Protein AF-X1DP41-F1 (afdb_monomer_lite)

Radius of gyration: 19.97 Å; chains: 1; bounding box: 52×20×53 Å

Organism: NCBI:txid412755

Structure (mmCIF, N/CA/C/O backbone):
data_AF-X1DP41-F1
#
_entry.id   AF-X1DP41-F1
#
loop_
_atom_site.group_PDB
_atom_site.id
_atom_site.type_symbol
_atom_site.label_atom_id
_atom_site.label_alt_id
_atom_site.label_comp_id
_atom_site.label_asym_id
_atom_site.label_entity_id
_atom_site.label_seq_id
_atom_site.pdbx_PDB_ins_code
_atom_site.Cartn_x
_atom_site.Cartn_y
_atom_site.Cartn_z
_atom_site.occupancy
_atom_site.B_iso_or_equiv
_atom_site.auth_seq_id
_atom_site.auth_comp_id
_atom_site.auth_asym_id
_atom_site.auth_atom_id
_atom_site.pdbx_PDB_model_num
ATOM 1 N N . MET A 1 1 ? 7.400 -3.450 -10.589 1.00 65.31 1 MET A N 1
ATOM 2 C CA . MET A 1 1 ? 6.796 -2.540 -11.590 1.00 65.31 1 MET A CA 1
ATOM 3 C C . MET A 1 1 ? 7.800 -2.062 -12.625 1.00 65.31 1 MET A C 1
ATOM 5 O O . MET A 1 1 ? 7.619 -2.464 -13.765 1.00 65.31 1 MET A O 1
ATOM 9 N N . PRO A 1 2 ? 8.865 -1.306 -12.284 1.00 64.81 2 PRO A N 1
ATOM 10 C CA . PRO A 1 2 ? 9.771 -0.753 -13.300 1.00 64.81 2 PRO A CA 1
ATOM 11 C C . PRO A 1 2 ? 10.455 -1.839 -14.146 1.00 64.81 2 PRO A C 1
ATOM 13 O O . PRO A 1 2 ? 10.472 -1.740 -15.364 1.00 64.81 2 PRO A O 1
ATOM 16 N N . PHE A 1 3 ? 10.883 -2.946 -13.528 1.00 65.62 3 PHE A N 1
ATOM 17 C CA . PHE A 1 3 ? 11.441 -4.100 -14.248 1.00 65.62 3 PHE A CA 1
ATOM 18 C C . PHE A 1 3 ? 10.434 -4.801 -15.184 1.00 65.62 3 PHE A C 1
ATOM 20 O O . PHE A 1 3 ? 10.796 -5.286 -16.247 1.00 65.62 3 PHE A O 1
ATOM 27 N N . GLY A 1 4 ? 9.147 -4.817 -14.822 1.00 63.81 4 GLY A N 1
ATOM 28 C CA . GLY A 1 4 ? 8.094 -5.370 -15.679 1.00 63.81 4 GLY A CA 1
ATOM 29 C C . GLY A 1 4 ? 7.785 -4.473 -16.881 1.00 63.81 4 GLY A C 1
ATOM 30 O O . GLY A 1 4 ? 7.563 -4.982 -17.973 1.00 63.81 4 GLY A O 1
ATOM 31 N N . GLY A 1 5 ? 7.812 -3.146 -16.698 1.00 60.59 5 GLY A N 1
ATOM 32 C CA . GLY A 1 5 ? 7.705 -2.179 -17.798 1.00 60.59 5 GLY A CA 1
ATOM 33 C C . GLY A 1 5 ? 8.905 -2.243 -18.747 1.00 60.59 5 GLY A C 1
ATOM 34 O O . GLY A 1 5 ? 8.736 -2.193 -19.959 1.00 60.59 5 GLY A O 1
ATOM 35 N N . PHE A 1 6 ? 10.100 -2.463 -18.197 1.00 64.69 6 PHE A N 1
ATOM 36 C CA . PHE A 1 6 ? 11.321 -2.705 -18.962 1.00 64.69 6 PHE A CA 1
ATOM 37 C C . PHE A 1 6 ? 11.231 -3.966 -19.840 1.00 64.69 6 PHE A C 1
ATOM 39 O O . PHE A 1 6 ? 11.488 -3.911 -21.039 1.00 64.69 6 PHE A O 1
ATOM 46 N N . LEU A 1 7 ? 10.781 -5.092 -19.276 1.00 63.69 7 LEU A N 1
ATOM 47 C CA . LEU A 1 7 ? 10.550 -6.326 -20.040 1.00 63.69 7 LEU A CA 1
ATOM 48 C C . LEU A 1 7 ? 9.458 -6.171 -21.110 1.00 63.69 7 LEU A C 1
ATOM 50 O O . LEU A 1 7 ? 9.515 -6.837 -22.144 1.00 63.69 7 LEU A O 1
ATOM 54 N N . ALA A 1 8 ? 8.481 -5.290 -20.874 1.00 66.38 8 ALA A N 1
ATOM 55 C CA . ALA A 1 8 ? 7.465 -4.965 -21.865 1.00 66.38 8 ALA A CA 1
ATOM 56 C C . ALA A 1 8 ? 8.022 -4.142 -23.038 1.00 66.38 8 ALA A C 1
ATOM 58 O O . ALA A 1 8 ? 7.647 -4.392 -24.180 1.00 66.38 8 ALA A O 1
ATOM 59 N N . ALA A 1 9 ? 8.966 -3.230 -22.788 1.00 60.09 9 ALA A N 1
ATOM 60 C CA . ALA A 1 9 ? 9.654 -2.483 -23.847 1.00 60.09 9 ALA A CA 1
ATOM 61 C C . ALA A 1 9 ? 10.529 -3.359 -24.751 1.00 60.09 9 ALA A C 1
ATOM 63 O O . ALA A 1 9 ? 10.651 -3.083 -25.938 1.00 60.09 9 ALA A O 1
ATOM 64 N N . ILE A 1 10 ? 11.093 -4.451 -24.227 1.00 66.31 10 ILE A N 1
ATOM 65 C CA . ILE A 1 10 ? 11.879 -5.406 -25.031 1.00 66.31 10 ILE A CA 1
ATOM 66 C C . ILE A 1 10 ? 10.963 -6.356 -25.844 1.00 66.31 10 ILE A C 1
ATOM 68 O O . ILE A 1 10 ? 11.440 -7.233 -26.556 1.00 66.31 10 ILE A O 1
ATOM 72 N N . GLY A 1 11 ? 9.636 -6.199 -25.755 1.00 64.44 11 GLY A N 1
ATOM 73 C CA . GLY A 1 11 ? 8.659 -6.981 -26.521 1.00 64.44 11 GLY A CA 1
ATOM 74 C C . GLY A 1 11 ? 8.322 -8.355 -25.932 1.00 64.44 11 GLY A C 1
ATOM 75 O O . GLY A 1 11 ? 7.543 -9.095 -26.525 1.00 64.44 11 GLY A O 1
ATOM 76 N N . ASN A 1 12 ? 8.858 -8.699 -24.756 1.00 66.44 12 ASN A N 1
ATOM 77 C CA . ASN A 1 12 ? 8.588 -9.983 -24.095 1.00 66.44 12 ASN A CA 1
ATOM 78 C C . ASN A 1 12 ? 7.271 -9.998 -23.302 1.00 66.44 12 ASN A C 1
ATOM 80 O O . ASN A 1 12 ? 6.741 -11.067 -23.008 1.00 66.44 12 ASN A O 1
ATOM 84 N N . LEU A 1 13 ? 6.747 -8.831 -22.912 1.00 69.31 13 LEU A N 1
ATOM 85 C CA . LEU A 1 13 ? 5.536 -8.716 -22.095 1.00 69.31 13 LEU A CA 1
ATOM 86 C C . LEU A 1 13 ? 4.634 -7.580 -22.578 1.00 69.31 13 LEU A C 1
ATOM 88 O O . LEU A 1 13 ? 5.085 -6.573 -23.107 1.00 69.31 13 LEU A O 1
ATOM 92 N N . ASN A 1 14 ? 3.331 -7.718 -22.353 1.00 73.94 14 ASN A N 1
ATOM 93 C CA . ASN A 1 14 ? 2.369 -6.678 -22.696 1.00 73.94 14 ASN A CA 1
ATOM 94 C C . ASN A 1 14 ? 2.216 -5.700 -21.515 1.00 73.94 14 ASN A C 1
ATOM 96 O O . ASN A 1 14 ? 1.906 -6.121 -20.396 1.00 73.94 14 ASN A O 1
ATOM 100 N N . LEU A 1 15 ? 2.427 -4.399 -21.749 1.00 68.56 15 LEU A N 1
ATOM 101 C CA . LEU A 1 15 ? 2.435 -3.352 -20.713 1.00 68.56 15 LEU A CA 1
ATOM 102 C C . LEU A 1 15 ? 1.139 -3.337 -19.882 1.00 68.56 15 LEU A C 1
ATOM 104 O O . LEU A 1 15 ? 1.158 -3.158 -18.660 1.00 68.56 15 LEU A O 1
ATOM 108 N N . ILE A 1 16 ? 0.007 -3.578 -20.547 1.00 73.56 16 ILE A N 1
ATOM 109 C CA . ILE A 1 16 ? -1.323 -3.634 -19.930 1.00 73.56 16 ILE A CA 1
ATOM 110 C C . ILE A 1 16 ? -1.390 -4.795 -18.930 1.00 73.56 16 ILE A C 1
ATOM 112 O O . ILE A 1 16 ? -1.850 -4.632 -17.800 1.00 73.56 16 ILE A O 1
ATOM 116 N N . LEU A 1 17 ? -0.860 -5.953 -19.320 1.00 75.31 17 LEU A N 1
ATOM 117 C CA . LEU A 1 17 ? -0.887 -7.185 -18.535 1.00 75.31 17 LEU A CA 1
ATOM 118 C C . LEU A 1 17 ? 0.029 -7.071 -17.309 1.00 75.31 17 LEU A C 1
ATOM 120 O O . LEU A 1 17 ? -0.376 -7.416 -16.200 1.00 75.31 17 LEU A O 1
ATOM 124 N N . VAL A 1 18 ? 1.212 -6.470 -17.473 1.00 75.44 18 VAL A N 1
ATOM 125 C CA . VAL A 1 18 ? 2.122 -6.139 -16.361 1.00 75.44 18 VAL A CA 1
ATOM 126 C C . VAL A 1 18 ? 1.459 -5.184 -15.365 1.00 75.44 18 VAL A C 1
ATOM 128 O O . VAL A 1 18 ? 1.564 -5.380 -14.152 1.00 75.44 18 VAL A O 1
ATOM 131 N N . THR A 1 19 ? 0.747 -4.169 -15.859 1.00 74.00 19 THR A N 1
ATOM 132 C CA . THR A 1 19 ? 0.053 -3.187 -15.012 1.00 74.00 19 THR A CA 1
ATOM 133 C C . THR A 1 19 ? -1.103 -3.828 -14.240 1.00 74.00 19 THR A C 1
ATOM 135 O O . THR A 1 19 ? -1.248 -3.580 -13.039 1.00 74.00 19 THR A O 1
ATOM 138 N N . MET A 1 20 ? -1.894 -4.691 -14.888 1.00 76.19 20 MET A N 1
ATOM 139 C CA . MET A 1 20 ? -3.003 -5.411 -14.250 1.00 76.19 20 MET A CA 1
ATOM 140 C C . MET A 1 20 ? -2.511 -6.408 -13.200 1.00 76.19 20 MET A C 1
ATOM 142 O O . MET A 1 20 ? -2.926 -6.333 -12.043 1.00 76.19 20 MET A O 1
ATOM 146 N N . VAL A 1 21 ? -1.587 -7.300 -13.572 1.00 80.25 21 VAL A N 1
ATOM 147 C CA . VAL A 1 21 ? -1.023 -8.309 -12.657 1.00 80.25 21 VAL A CA 1
ATOM 148 C C . VAL A 1 21 ? -0.318 -7.629 -11.493 1.00 80.25 21 VAL A C 1
ATOM 150 O O . VAL A 1 21 ? -0.485 -8.019 -10.339 1.00 80.25 21 VAL A O 1
ATOM 153 N N . GLY A 1 22 ? 0.417 -6.557 -11.773 1.00 76.94 22 GLY A N 1
ATOM 154 C CA . GLY A 1 22 ? 1.065 -5.775 -10.744 1.00 76.94 22 GLY A CA 1
ATOM 155 C C . GLY A 1 22 ? 0.080 -5.105 -9.777 1.00 76.94 22 GLY A C 1
ATOM 15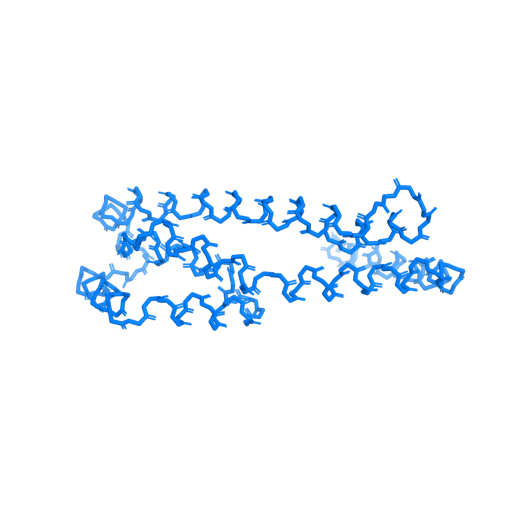6 O O . GLY A 1 22 ? 0.313 -5.103 -8.565 1.00 76.94 22 GLY A O 1
ATOM 157 N N . SER A 1 23 ? -1.018 -4.544 -10.287 1.00 76.06 23 SER A N 1
ATOM 158 C CA . SER A 1 23 ? -2.059 -3.939 -9.446 1.00 76.06 23 SER A CA 1
ATOM 159 C C . SER A 1 23 ? -2.737 -4.989 -8.564 1.00 76.06 23 SER A C 1
ATOM 161 O O . SER A 1 23 ? -2.943 -4.745 -7.373 1.00 76.06 23 SER A O 1
ATOM 163 N N . LEU A 1 24 ? -3.004 -6.181 -9.112 1.00 78.88 24 LEU A N 1
ATOM 164 C CA . LEU A 1 24 ? -3.546 -7.323 -8.369 1.00 78.88 24 LEU A CA 1
ATOM 165 C C . LEU A 1 24 ? -2.575 -7.818 -7.292 1.00 78.88 24 LEU A C 1
ATOM 167 O O . LEU A 1 24 ? -2.977 -7.990 -6.145 1.00 78.88 24 LEU A O 1
ATOM 171 N N . ALA A 1 25 ? -1.290 -7.979 -7.608 1.00 81.12 25 ALA A N 1
ATOM 172 C CA . ALA A 1 25 ? -0.281 -8.370 -6.624 1.00 81.12 25 ALA A CA 1
ATOM 173 C C . ALA A 1 25 ? -0.197 -7.358 -5.468 1.00 81.12 25 ALA A C 1
ATOM 175 O O . ALA A 1 25 ? -0.136 -7.739 -4.298 1.00 81.12 25 ALA A O 1
ATOM 176 N N . ASN A 1 26 ? -0.267 -6.057 -5.775 1.00 79.44 26 ASN A N 1
ATOM 177 C CA . ASN A 1 26 ? -0.273 -5.016 -4.752 1.00 79.44 26 ASN A CA 1
ATOM 178 C C . ASN A 1 26 ? -1.570 -5.018 -3.918 1.00 79.44 26 ASN A C 1
ATOM 180 O O . ASN A 1 26 ? -1.516 -4.747 -2.716 1.00 79.44 26 ASN A O 1
ATOM 184 N N . LEU A 1 27 ? -2.722 -5.347 -4.514 1.00 79.31 27 LEU A N 1
ATOM 185 C CA . LEU A 1 27 ? -3.975 -5.580 -3.785 1.00 79.31 27 LEU A CA 1
ATOM 186 C C . LEU A 1 27 ? -3.819 -6.753 -2.804 1.00 79.31 27 LEU A C 1
ATOM 188 O O . LEU A 1 27 ? -4.114 -6.589 -1.624 1.00 79.31 27 LEU A O 1
ATOM 192 N N . PHE A 1 28 ? -3.296 -7.895 -3.255 1.00 82.38 28 PHE A N 1
ATOM 193 C CA . PHE A 1 28 ? -3.072 -9.068 -2.401 1.00 82.38 28 PHE A CA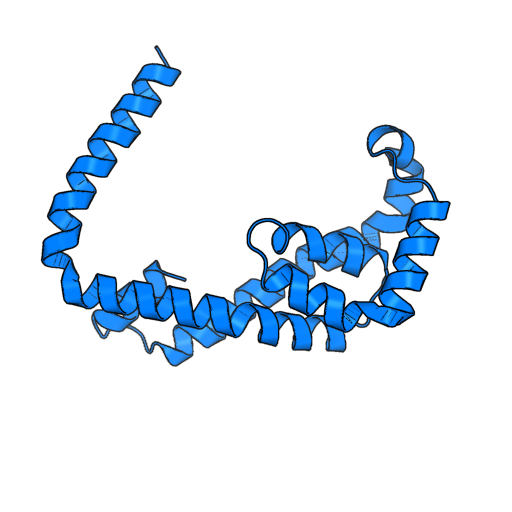 1
ATOM 194 C C . PHE A 1 28 ? -2.108 -8.779 -1.245 1.00 82.38 28 PHE A C 1
ATOM 196 O O . PHE A 1 28 ? -2.404 -9.115 -0.098 1.00 82.38 28 PHE A O 1
ATOM 203 N N . GLY A 1 29 ? -0.998 -8.082 -1.507 1.00 80.12 29 GLY A N 1
ATOM 204 C CA . GLY A 1 29 ? -0.097 -7.627 -0.443 1.00 80.12 29 GLY A CA 1
ATOM 205 C C . GLY A 1 29 ? -0.789 -6.676 0.542 1.00 80.12 29 GLY A C 1
ATOM 206 O O . GLY A 1 29 ? -0.615 -6.790 1.755 1.00 80.12 29 GLY A O 1
ATOM 207 N N . SER A 1 30 ? -1.645 -5.784 0.033 1.00 78.19 30 SER A N 1
ATOM 208 C CA . SER A 1 30 ? -2.444 -4.883 0.876 1.00 78.19 30 SER A CA 1
ATOM 209 C C . SER A 1 30 ? -3.464 -5.647 1.726 1.00 78.19 30 SER A C 1
ATOM 211 O O . SER A 1 30 ? -3.711 -5.258 2.865 1.00 78.19 30 SER A O 1
ATOM 213 N N . TYR A 1 31 ? -4.032 -6.747 1.217 1.00 80.69 31 TYR A N 1
ATOM 214 C CA . TYR A 1 31 ? -4.926 -7.607 1.990 1.00 80.69 31 TYR A CA 1
ATOM 215 C C . TYR A 1 31 ? -4.221 -8.290 3.153 1.00 80.69 31 TYR A C 1
ATOM 217 O O . TYR A 1 31 ? -4.792 -8.330 4.240 1.00 80.69 31 TYR A O 1
ATOM 225 N N . ALA A 1 32 ? -2.991 -8.776 2.971 1.00 80.94 32 ALA A N 1
ATOM 226 C CA . ALA A 1 32 ? -2.226 -9.353 4.075 1.00 80.94 32 ALA A CA 1
ATOM 227 C C . ALA A 1 32 ? -2.054 -8.332 5.214 1.00 80.94 32 ALA A C 1
ATOM 229 O O . ALA A 1 32 ? -2.396 -8.617 6.361 1.00 80.94 32 ALA A O 1
ATOM 230 N N . ALA A 1 33 ? -1.635 -7.105 4.888 1.00 77.94 33 ALA A N 1
ATOM 231 C CA . ALA A 1 33 ? -1.499 -6.024 5.867 1.00 77.94 33 ALA A CA 1
ATOM 232 C C . ALA A 1 33 ? -2.843 -5.607 6.498 1.00 77.94 33 ALA A C 1
ATOM 234 O O . ALA A 1 33 ? -2.909 -5.368 7.704 1.00 77.94 33 ALA A O 1
ATOM 235 N N . TYR A 1 34 ? -3.923 -5.572 5.711 1.00 79.00 34 TYR A N 1
ATOM 236 C CA . TYR A 1 34 ? -5.275 -5.306 6.208 1.00 79.00 34 TYR A CA 1
ATOM 237 C C . TYR A 1 34 ? -5.733 -6.378 7.202 1.00 79.00 34 TYR A C 1
ATOM 239 O O . TYR A 1 34 ? -6.256 -6.048 8.264 1.00 79.00 34 TYR A O 1
ATOM 247 N N . TYR A 1 35 ? -5.518 -7.662 6.902 1.00 77.69 35 TYR A N 1
ATOM 248 C CA . TYR A 1 35 ? -5.884 -8.750 7.810 1.00 77.69 35 TYR A CA 1
ATOM 249 C C . TYR A 1 35 ? -5.042 -8.740 9.081 1.00 77.69 35 TYR A C 1
ATOM 251 O O . TYR A 1 35 ? -5.590 -8.972 10.157 1.00 77.69 35 TYR A O 1
ATOM 259 N N . ILE A 1 36 ? -3.756 -8.394 8.983 1.00 78.62 36 ILE A N 1
ATOM 260 C CA . ILE A 1 36 ? -2.898 -8.171 10.153 1.00 78.62 36 ILE A CA 1
ATOM 261 C C . ILE A 1 36 ? -3.462 -7.033 11.016 1.00 78.62 36 ILE A C 1
ATOM 263 O O . ILE A 1 36 ? -3.604 -7.207 12.223 1.00 78.62 36 ILE A O 1
ATOM 267 N N . GLY A 1 37 ? -3.872 -5.909 10.418 1.00 73.88 37 GLY A N 1
ATOM 268 C CA . GLY A 1 37 ? -4.521 -4.808 11.141 1.00 73.88 37 GLY A CA 1
ATOM 269 C C . GLY A 1 37 ? -5.878 -5.190 11.744 1.00 73.88 37 GLY A C 1
ATOM 270 O O . GLY A 1 37 ? -6.182 -4.816 12.873 1.00 73.88 37 GLY A O 1
ATOM 271 N N . LYS A 1 38 ? -6.682 -5.988 11.034 1.00 74.69 38 LYS A N 1
ATOM 272 C CA . LYS A 1 38 ? -8.028 -6.407 11.457 1.00 74.69 38 LYS A CA 1
ATOM 273 C C . LYS A 1 38 ? -8.017 -7.444 12.578 1.00 74.69 38 LYS A C 1
ATOM 275 O O . LYS A 1 38 ? -8.805 -7.338 13.516 1.00 74.69 38 LYS A O 1
ATOM 280 N N . LEU A 1 39 ? -7.158 -8.457 12.465 1.00 70.88 39 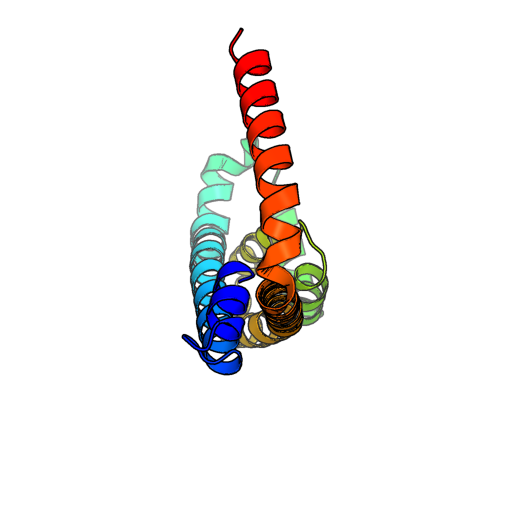LEU A N 1
ATOM 281 C CA . LEU A 1 39 ? -7.001 -9.521 13.463 1.00 70.88 39 LEU A CA 1
ATOM 282 C C . LEU A 1 39 ? -6.140 -9.054 14.640 1.00 70.88 39 LEU A C 1
ATOM 284 O O . LEU A 1 39 ? -6.402 -9.431 15.778 1.00 70.88 39 LEU A O 1
ATOM 288 N N . GLY A 1 40 ? -5.146 -8.205 14.372 1.00 67.75 40 GLY A N 1
ATOM 289 C CA . GLY A 1 40 ? -4.283 -7.614 15.385 1.00 67.75 40 GLY A CA 1
ATOM 290 C C . GLY A 1 40 ? -4.952 -6.478 16.157 1.00 67.75 40 GLY A C 1
ATOM 291 O O . GLY A 1 40 ? -4.790 -6.406 17.360 1.00 67.75 40 GLY A O 1
ATOM 292 N N . GLY A 1 41 ? -5.766 -5.623 15.537 1.00 68.19 41 GLY A N 1
ATOM 293 C CA . GLY A 1 41 ? -6.206 -4.351 16.130 1.00 68.19 41 GLY A CA 1
ATOM 294 C C . GLY A 1 41 ? -6.642 -4.411 17.599 1.00 68.19 41 GLY A C 1
ATOM 295 O O . GLY A 1 41 ? -6.038 -3.750 18.433 1.00 68.19 41 GLY A O 1
ATOM 296 N N . ARG A 1 42 ? -7.642 -5.231 17.949 1.00 65.44 42 ARG A N 1
ATOM 297 C CA . ARG A 1 42 ? -8.154 -5.316 19.335 1.00 65.44 42 ARG A CA 1
ATOM 298 C C . ARG A 1 42 ? -7.316 -6.222 20.261 1.00 65.44 42 ARG A C 1
ATOM 300 O O . ARG A 1 42 ? -6.901 -5.735 21.310 1.00 65.44 42 ARG A O 1
ATOM 307 N N . PRO A 1 43 ? -6.983 -7.479 19.898 1.00 65.25 43 PRO A N 1
ATOM 308 C CA . PRO A 1 43 ? -6.183 -8.357 20.763 1.00 65.25 43 PRO A CA 1
ATOM 309 C C . PRO A 1 43 ? -4.731 -7.884 20.949 1.00 65.25 43 PRO A C 1
ATOM 311 O O . PRO A 1 43 ? -4.126 -8.098 21.998 1.00 65.25 43 PRO A O 1
ATOM 314 N N . PHE A 1 44 ? -4.153 -7.241 19.931 1.00 65.44 44 PHE A N 1
ATOM 315 C CA . PHE A 1 44 ? -2.782 -6.730 19.946 1.00 65.44 44 PHE A CA 1
ATOM 316 C C . PHE A 1 44 ? -2.694 -5.391 20.687 1.00 65.44 44 PHE A C 1
ATOM 318 O O . PHE A 1 44 ? -1.677 -5.154 21.327 1.00 65.44 44 PHE A O 1
ATOM 325 N N . LEU A 1 45 ? -3.744 -4.552 20.703 1.00 62.03 45 LEU A N 1
ATOM 326 C CA . LEU A 1 45 ? -3.785 -3.394 21.611 1.00 62.03 45 LEU A CA 1
ATOM 327 C C . LEU A 1 45 ? -3.897 -3.817 23.078 1.00 62.03 45 LEU A C 1
ATOM 329 O O . LEU A 1 45 ? -3.203 -3.248 23.915 1.00 62.03 45 LEU A O 1
ATOM 333 N N . ASP A 1 46 ? -4.717 -4.820 23.402 1.00 63.06 46 ASP A N 1
ATOM 334 C CA . ASP A 1 46 ? -4.830 -5.289 24.791 1.00 63.06 46 ASP A CA 1
ATOM 335 C C . ASP A 1 46 ? -3.508 -5.918 25.289 1.00 63.06 46 ASP A C 1
ATOM 337 O O . ASP A 1 46 ? -3.184 -5.811 26.471 1.00 63.06 46 ASP A O 1
ATOM 341 N N . LYS A 1 47 ? -2.700 -6.518 24.397 1.00 63.53 47 LYS A N 1
ATOM 342 C CA . LYS A 1 47 ? -1.415 -7.156 24.752 1.00 63.53 47 LYS A CA 1
ATOM 343 C C . LYS A 1 47 ? -0.181 -6.251 24.608 1.00 63.53 47 LYS A C 1
ATOM 345 O O . LYS A 1 47 ? 0.749 -6.361 25.402 1.00 63.53 47 LYS A O 1
ATOM 350 N N . TYR A 1 48 ? -0.157 -5.363 23.613 1.00 65.19 48 TYR A N 1
ATOM 351 C CA . TYR A 1 48 ? 1.001 -4.531 23.249 1.00 65.19 48 TYR A CA 1
ATOM 352 C C . TYR A 1 48 ? 0.710 -3.025 23.212 1.00 65.19 48 TYR A C 1
ATOM 354 O O . TYR A 1 48 ? 1.635 -2.252 22.974 1.00 65.19 48 TYR A O 1
ATOM 362 N N . GLY A 1 49 ? -0.515 -2.570 23.502 1.00 59.75 49 GLY A N 1
ATOM 363 C CA . GLY A 1 49 ? -0.908 -1.151 23.464 1.00 59.75 49 GLY A CA 1
ATOM 364 C C . GLY A 1 49 ? -0.001 -0.226 24.283 1.00 59.75 49 GLY A C 1
ATOM 365 O O . GLY A 1 49 ? 0.236 0.915 23.894 1.00 59.75 49 GLY A O 1
ATOM 366 N N . LYS A 1 50 ? 0.614 -0.748 25.354 1.00 56.84 50 LYS A N 1
ATOM 367 C CA . LYS A 1 50 ? 1.594 -0.024 26.180 1.00 56.84 50 LYS A CA 1
ATOM 368 C C . LYS A 1 50 ? 2.902 0.317 25.441 1.00 56.84 50 LYS A C 1
ATOM 370 O O . LYS A 1 50 ? 3.531 1.309 25.784 1.00 56.84 50 LYS A O 1
ATOM 375 N N . TYR A 1 51 ? 3.300 -0.467 24.435 1.00 59.12 51 TYR A N 1
ATOM 376 C CA . TYR A 1 51 ? 4.533 -0.260 23.657 1.00 59.12 51 TYR A CA 1
ATOM 377 C C . TYR A 1 51 ? 4.330 0.608 22.412 1.00 59.12 51 TYR A C 1
ATOM 379 O O . TYR A 1 51 ? 5.272 1.236 21.944 1.00 59.12 51 TYR A O 1
ATOM 387 N N . ILE A 1 52 ? 3.106 0.649 21.884 1.00 62.03 52 ILE A N 1
ATOM 388 C CA . ILE A 1 52 ? 2.756 1.377 20.653 1.00 62.03 52 ILE A CA 1
ATOM 389 C C . ILE A 1 52 ? 2.022 2.700 20.923 1.00 62.03 52 ILE A C 1
ATOM 391 O O . ILE A 1 52 ? 1.623 3.366 19.974 1.00 62.03 52 ILE A O 1
ATOM 395 N N . LEU A 1 53 ? 1.829 3.086 22.195 1.00 62.06 53 LEU A N 1
ATOM 396 C CA . LEU A 1 53 ? 1.112 4.304 22.629 1.00 62.06 53 LEU A CA 1
ATOM 397 C C . LEU A 1 53 ? -0.330 4.434 22.085 1.00 62.06 53 LEU A C 1
ATOM 399 O O . LEU A 1 53 ? -0.964 5.480 22.226 1.00 62.06 53 LEU A O 1
ATOM 403 N N . LEU A 1 54 ? -0.875 3.366 21.501 1.00 63.28 54 LEU A N 1
ATOM 404 C CA . LEU A 1 54 ? -2.228 3.312 20.963 1.00 63.28 54 LEU A CA 1
ATOM 405 C C . LEU A 1 54 ? -3.211 3.009 22.099 1.00 63.28 54 LEU A C 1
ATOM 407 O O . LEU A 1 54 ? -3.180 1.931 22.696 1.00 63.28 54 LEU A O 1
ATOM 411 N N . ARG A 1 55 ? -4.081 3.978 22.405 1.00 68.19 55 ARG A N 1
ATOM 412 C CA . ARG A 1 55 ? -5.159 3.865 23.404 1.00 68.19 55 ARG A CA 1
ATOM 413 C C . ARG A 1 55 ? -6.458 3.381 22.751 1.00 68.19 55 ARG A C 1
ATOM 415 O O . ARG A 1 55 ? -6.663 3.591 21.560 1.00 68.19 55 ARG A O 1
ATOM 422 N N . LYS A 1 56 ? -7.365 2.790 23.539 1.00 69.94 56 LYS A N 1
ATOM 423 C CA . LYS A 1 56 ? -8.712 2.395 23.067 1.00 69.94 56 LYS A CA 1
ATOM 424 C C . LYS A 1 56 ? -9.487 3.573 22.466 1.00 69.94 56 LYS A C 1
ATOM 426 O O . LYS A 1 56 ? -10.067 3.428 21.404 1.00 69.94 56 LYS A O 1
ATOM 431 N N . GLU A 1 57 ? -9.374 4.754 23.063 1.00 73.31 57 GLU A N 1
ATOM 432 C CA . GLU A 1 57 ? -9.983 5.989 22.545 1.00 73.31 57 GLU A CA 1
ATOM 433 C C . GLU A 1 57 ? -9.467 6.375 21.148 1.00 73.31 57 GLU A C 1
ATOM 435 O O . GLU A 1 57 ? -10.197 6.951 20.349 1.00 73.31 57 GLU A O 1
ATOM 440 N N . GLU A 1 58 ? -8.209 6.059 20.826 1.00 72.31 58 GLU A N 1
ATOM 441 C CA . GLU A 1 58 ? -7.646 6.317 19.496 1.00 72.31 58 GLU A CA 1
ATOM 442 C C . GLU A 1 58 ? -8.188 5.317 18.468 1.00 72.31 58 GLU A C 1
ATOM 444 O O . GLU A 1 58 ? -8.442 5.702 17.331 1.00 72.31 58 GLU A O 1
ATOM 449 N N . LEU A 1 59 ? -8.428 4.057 18.859 1.00 72.38 59 LEU A N 1
ATOM 450 C CA . LEU A 1 59 ? -9.123 3.091 18.000 1.00 72.38 59 LEU A CA 1
ATOM 451 C C . LEU A 1 59 ? -10.536 3.559 17.657 1.00 72.38 59 LEU A C 1
ATOM 453 O O . LEU A 1 59 ? -10.909 3.504 16.490 1.00 72.38 59 LEU A O 1
ATOM 457 N N . ASP A 1 60 ? -11.290 4.040 18.646 1.00 76.81 60 ASP A N 1
ATOM 458 C CA . ASP A 1 60 ? -12.666 4.498 18.433 1.00 76.81 60 ASP A CA 1
ATOM 459 C C . ASP A 1 60 ? -12.702 5.732 17.514 1.00 76.81 60 ASP A C 1
ATOM 461 O O . ASP A 1 60 ? -13.514 5.798 16.591 1.00 76.81 60 ASP A O 1
ATOM 465 N N . LYS A 1 61 ? -11.747 6.664 17.668 1.00 76.12 61 LYS A N 1
ATOM 466 C CA . LYS A 1 61 ? -11.570 7.785 16.725 1.00 76.12 61 LYS A CA 1
ATOM 467 C C . LYS A 1 61 ? -11.235 7.314 15.311 1.00 76.12 61 LYS A C 1
ATOM 469 O O . LYS A 1 61 ? -11.710 7.905 14.344 1.00 76.12 61 LYS A O 1
ATOM 474 N N . VAL A 1 62 ? -10.391 6.289 15.171 1.00 74.19 62 VAL A N 1
ATOM 475 C CA . VAL A 1 62 ? -10.040 5.718 13.862 1.00 74.19 62 VAL A CA 1
ATOM 476 C C . VAL A 1 62 ? -11.267 5.047 13.235 1.00 74.19 62 VAL A C 1
ATOM 478 O O . VAL A 1 62 ? -11.514 5.266 12.051 1.00 74.19 62 VAL A O 1
ATOM 481 N N . ASP A 1 63 ? -12.066 4.310 14.013 1.00 76.19 63 ASP A N 1
ATOM 482 C CA . ASP A 1 63 ? -13.342 3.721 13.579 1.00 76.19 63 ASP A CA 1
ATOM 483 C C . ASP A 1 63 ? -14.325 4.812 13.093 1.00 76.19 63 ASP A C 1
ATOM 485 O O . ASP A 1 63 ? -14.845 4.723 11.976 1.00 76.19 63 ASP A O 1
ATOM 489 N N . GLU A 1 64 ? -14.540 5.883 13.867 1.00 80.50 64 GLU A N 1
ATOM 490 C CA . GLU A 1 64 ? -15.406 7.011 13.472 1.00 80.50 64 GLU A CA 1
ATOM 491 C C . GLU A 1 64 ? -14.892 7.741 12.224 1.00 80.50 64 GLU A C 1
ATOM 493 O O . GLU A 1 64 ? -15.653 8.016 11.288 1.00 80.50 64 GLU A O 1
ATOM 498 N N . TRP A 1 65 ? -13.587 8.021 12.167 1.00 77.88 65 TRP A N 1
ATOM 499 C CA . TRP A 1 65 ? -12.974 8.697 11.026 1.00 77.88 65 TRP A CA 1
ATOM 500 C C . TRP A 1 65 ? -13.113 7.870 9.749 1.00 77.88 65 TRP A C 1
ATOM 502 O O . TRP A 1 65 ? -13.447 8.406 8.689 1.00 77.88 65 TRP A O 1
ATOM 512 N N . PHE A 1 66 ? -12.877 6.559 9.826 1.00 76.00 66 PHE A N 1
ATOM 513 C CA . PHE A 1 66 ? -13.030 5.670 8.677 1.00 76.00 66 PHE A CA 1
ATOM 514 C C . PHE A 1 66 ? -14.495 5.473 8.280 1.00 76.00 66 PHE A C 1
ATOM 516 O O . PHE A 1 66 ? -14.764 5.363 7.081 1.00 76.00 66 PHE A O 1
ATOM 523 N N . ASN A 1 67 ? -15.435 5.514 9.230 1.00 75.00 67 ASN A N 1
ATOM 524 C CA . ASN A 1 67 ? -16.869 5.502 8.931 1.00 75.00 67 ASN A CA 1
ATOM 525 C C . ASN A 1 67 ? -17.312 6.726 8.119 1.00 75.00 67 ASN A C 1
ATOM 527 O O . ASN A 1 67 ? -18.141 6.589 7.220 1.00 75.00 67 ASN A O 1
ATOM 531 N N . HIS A 1 68 ? -16.750 7.909 8.386 1.00 73.00 68 HIS A N 1
ATOM 532 C CA . HIS A 1 68 ? -17.118 9.132 7.663 1.00 73.00 68 HIS A CA 1
ATOM 533 C C . HIS A 1 68 ? -16.250 9.447 6.438 1.00 73.00 68 HIS A C 1
ATOM 535 O O . HIS A 1 68 ? -16.756 10.024 5.476 1.00 73.00 68 HIS A O 1
ATOM 541 N N . ARG A 1 69 ? -14.953 9.111 6.445 1.00 77.12 69 ARG A N 1
ATOM 542 C CA . ARG A 1 69 ? -13.992 9.521 5.397 1.00 77.12 69 ARG A CA 1
ATOM 543 C C . ARG A 1 69 ? -13.020 8.430 4.938 1.00 77.12 69 ARG A C 1
ATOM 545 O O . ARG A 1 69 ? -12.104 8.734 4.173 1.00 77.12 69 ARG A O 1
ATOM 552 N N . GLY A 1 70 ? -13.210 7.168 5.332 1.00 69.81 70 GLY A N 1
ATOM 553 C CA . GLY A 1 70 ? -12.258 6.082 5.048 1.00 69.81 70 GLY A CA 1
ATOM 554 C C . GLY A 1 70 ? -11.921 5.909 3.563 1.00 69.81 70 GLY A C 1
ATOM 555 O O . GLY A 1 70 ? -10.777 5.646 3.206 1.00 69.81 70 GLY A O 1
ATOM 556 N N . GLU A 1 71 ? -12.893 6.142 2.685 1.00 72.75 71 GLU A N 1
ATOM 557 C CA . GLU A 1 71 ? -12.754 6.078 1.224 1.00 72.75 71 GLU A CA 1
A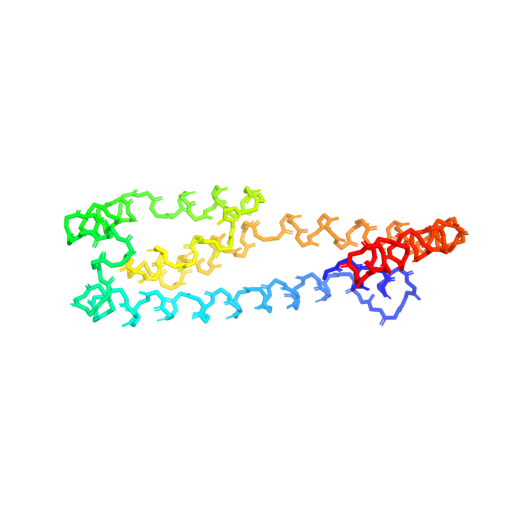TOM 558 C C . GLU A 1 71 ? -11.722 7.077 0.678 1.00 72.75 71 GLU A C 1
ATOM 560 O O . GLU A 1 71 ? -10.737 6.697 0.039 1.00 72.75 71 GLU A O 1
ATOM 565 N N . ILE A 1 72 ? -11.915 8.361 0.993 1.00 75.06 72 ILE A N 1
ATOM 566 C CA . ILE A 1 72 ? -11.030 9.455 0.577 1.00 75.06 72 ILE A CA 1
ATOM 567 C C . ILE A 1 72 ? -9.663 9.305 1.243 1.00 75.06 72 ILE A C 1
ATOM 569 O O . ILE A 1 72 ? -8.633 9.512 0.599 1.00 75.06 72 ILE A O 1
ATOM 573 N N . THR A 1 73 ? -9.637 8.909 2.517 1.00 77.38 73 THR A N 1
ATOM 574 C CA . THR A 1 73 ? -8.391 8.715 3.259 1.00 77.38 73 THR A CA 1
ATOM 575 C C . THR A 1 73 ? -7.531 7.627 2.619 1.00 77.38 73 THR A C 1
ATOM 577 O O . THR A 1 73 ? -6.344 7.871 2.405 1.00 77.38 73 THR A O 1
ATOM 580 N N . VAL A 1 74 ? -8.106 6.484 2.219 1.00 76.12 74 VAL A N 1
ATOM 581 C CA . VAL A 1 74 ? -7.372 5.417 1.508 1.00 76.12 74 VAL A CA 1
ATOM 582 C C . VAL A 1 74 ? -6.883 5.878 0.136 1.00 76.12 74 VAL A C 1
ATOM 584 O O . VAL A 1 74 ? -5.756 5.564 -0.248 1.00 76.12 74 VAL A O 1
ATOM 587 N N . PHE A 1 75 ? -7.694 6.643 -0.594 1.00 75.75 75 PHE A N 1
ATOM 588 C CA . PHE A 1 75 ? -7.308 7.156 -1.907 1.00 75.75 75 PHE A CA 1
ATOM 589 C C . PHE A 1 75 ? -6.127 8.137 -1.828 1.00 75.75 75 PHE A C 1
ATOM 591 O O . PHE A 1 75 ? -5.101 7.927 -2.478 1.00 75.75 75 PHE A O 1
ATOM 598 N N . ILE A 1 76 ? -6.224 9.166 -0.978 1.00 76.31 76 ILE A N 1
ATOM 599 C CA . ILE A 1 76 ? -5.193 10.209 -0.839 1.00 76.31 76 ILE A CA 1
ATOM 600 C C . ILE A 1 76 ? -3.884 9.629 -0.297 1.00 76.31 76 ILE A C 1
ATOM 602 O O . ILE A 1 76 ? -2.804 9.930 -0.800 1.00 76.31 76 ILE A O 1
ATOM 606 N N . THR A 1 77 ? -3.950 8.758 0.708 1.00 74.12 77 THR A N 1
ATOM 607 C CA . THR A 1 77 ? -2.729 8.163 1.278 1.00 74.12 77 THR A CA 1
ATOM 608 C C . THR A 1 77 ? -2.045 7.177 0.339 1.00 74.12 77 THR A C 1
ATOM 610 O O . THR A 1 77 ? -0.838 6.984 0.454 1.00 74.12 77 THR A O 1
ATOM 613 N N . ARG A 1 78 ? -2.765 6.586 -0.625 1.00 71.19 78 ARG A N 1
ATOM 614 C CA . ARG A 1 78 ? -2.156 5.783 -1.699 1.00 71.19 78 ARG A CA 1
ATOM 615 C C . ARG A 1 78 ? -1.483 6.626 -2.775 1.00 71.19 78 ARG A C 1
ATOM 617 O O . ARG A 1 78 ? -0.529 6.149 -3.386 1.00 71.19 78 ARG A O 1
ATOM 624 N N . LEU A 1 79 ? -1.939 7.860 -2.976 1.00 69.31 79 LEU A N 1
ATOM 625 C CA . LEU A 1 79 ? -1.266 8.839 -3.830 1.00 69.31 79 LEU A CA 1
ATOM 626 C C . LEU A 1 79 ? 0.046 9.336 -3.206 1.00 69.31 79 LEU A C 1
ATOM 628 O O . LEU A 1 79 ? 0.996 9.588 -3.943 1.00 69.31 79 LEU A O 1
ATOM 632 N N . LEU A 1 80 ? 0.133 9.412 -1.874 1.00 72.19 80 LEU A N 1
ATOM 633 C CA . LEU A 1 80 ? 1.330 9.873 -1.165 1.00 72.19 80 LEU A CA 1
ATOM 634 C C . LEU A 1 80 ? 2.381 8.751 -0.978 1.00 72.19 80 LEU A C 1
ATOM 636 O O . LEU A 1 80 ? 2.111 7.743 -0.308 1.00 72.19 80 LEU A O 1
ATOM 640 N N . PRO A 1 81 ? 3.608 8.905 -1.514 1.00 64.56 81 PRO A N 1
ATOM 641 C CA . PRO A 1 81 ? 4.694 7.957 -1.274 1.00 64.56 81 PRO A CA 1
ATOM 642 C C . PRO A 1 81 ? 5.089 7.943 0.216 1.00 64.56 81 PRO A C 1
ATOM 644 O O . PRO A 1 81 ? 5.051 8.962 0.895 1.00 64.56 81 PRO A O 1
ATOM 647 N N . GLY A 1 82 ? 5.426 6.764 0.749 1.00 69.38 82 GLY A N 1
ATOM 648 C CA . GLY A 1 82 ? 5.753 6.550 2.169 1.00 69.38 82 GLY A CA 1
ATOM 649 C C . GLY A 1 82 ? 4.549 6.196 3.050 1.00 69.38 82 GLY A C 1
ATOM 650 O O . GLY A 1 82 ? 4.602 5.214 3.785 1.00 69.38 82 GLY A O 1
ATOM 651 N N . ILE A 1 83 ? 3.428 6.915 2.924 1.00 70.19 83 ILE A N 1
ATOM 652 C CA . ILE A 1 83 ? 2.219 6.661 3.738 1.00 70.19 83 ILE A CA 1
ATOM 653 C C . ILE A 1 83 ? 1.393 5.491 3.173 1.00 70.19 83 ILE A C 1
ATOM 655 O O . ILE A 1 83 ? 0.747 4.759 3.928 1.00 70.19 83 ILE A O 1
ATOM 659 N N . ARG A 1 84 ? 1.475 5.238 1.855 1.00 72.31 84 ARG A N 1
ATOM 660 C CA . ARG A 1 84 ? 0.763 4.143 1.162 1.00 72.31 84 ARG A CA 1
ATOM 661 C C . ARG A 1 84 ? 0.941 2.752 1.778 1.00 72.31 84 ARG A C 1
ATOM 663 O O . ARG A 1 84 ? 0.077 1.899 1.609 1.00 72.31 84 ARG A O 1
ATOM 670 N N . THR A 1 85 ? 2.064 2.487 2.440 1.00 68.75 85 THR A N 1
ATOM 671 C CA . THR A 1 85 ? 2.349 1.204 3.102 1.00 68.75 85 THR A CA 1
ATOM 672 C C . THR A 1 85 ? 1.666 1.112 4.457 1.00 68.75 85 THR A C 1
ATOM 674 O O . THR A 1 85 ? 1.174 0.047 4.824 1.00 68.75 85 THR A O 1
ATOM 677 N N . PHE A 1 86 ? 1.572 2.235 5.168 1.00 69.31 86 PHE A N 1
ATOM 678 C CA . PHE A 1 86 ? 0.983 2.283 6.498 1.00 69.31 86 PHE A CA 1
ATOM 679 C C . PHE A 1 86 ? -0.536 2.273 6.467 1.00 69.31 86 PHE A C 1
ATOM 681 O O . PHE A 1 86 ? -1.109 1.742 7.401 1.00 69.31 86 PHE A O 1
ATOM 688 N N . ILE A 1 87 ? -1.194 2.762 5.407 1.00 72.25 87 ILE A N 1
ATOM 689 C CA . ILE A 1 87 ? -2.664 2.887 5.358 1.00 72.25 87 ILE A CA 1
ATOM 690 C C . ILE A 1 87 ? -3.428 1.563 5.513 1.00 72.25 87 ILE A C 1
ATOM 692 O O . ILE A 1 87 ? -4.550 1.547 6.018 1.00 72.25 87 ILE A O 1
ATOM 696 N N . SER A 1 88 ? -2.832 0.441 5.106 1.00 70.06 88 SER A N 1
ATOM 697 C CA . SER A 1 88 ? -3.498 -0.867 5.160 1.00 70.06 88 SER A CA 1
ATOM 698 C C . SER A 1 88 ? -3.737 -1.336 6.602 1.00 70.06 88 SER A C 1
ATOM 700 O O . SER A 1 88 ? -4.727 -2.013 6.860 1.00 70.06 88 SER A O 1
ATOM 702 N N . LEU A 1 89 ? -2.878 -0.931 7.545 1.00 72.00 89 LEU A N 1
ATOM 703 C CA . LEU A 1 89 ? -3.001 -1.247 8.973 1.00 72.00 89 LEU A CA 1
ATOM 704 C C . LEU A 1 89 ? -4.200 -0.550 9.650 1.00 72.00 89 LEU A C 1
ATOM 706 O O . LEU A 1 89 ? -5.077 -1.271 10.125 1.00 72.00 89 LEU A O 1
ATOM 710 N N . PRO A 1 90 ? -4.313 0.796 9.670 1.00 69.12 90 PRO A N 1
ATOM 711 C CA . PRO A 1 90 ? -5.448 1.492 10.260 1.00 69.12 90 PRO A CA 1
ATOM 712 C C . PRO A 1 90 ? -6.748 1.192 9.510 1.00 69.12 90 PRO A C 1
ATOM 714 O O . PRO A 1 90 ? -7.776 1.058 10.156 1.00 69.12 90 PRO A O 1
ATOM 717 N N . ALA A 1 91 ? -6.719 0.969 8.187 1.00 73.75 91 ALA A N 1
ATOM 718 C CA . ALA A 1 91 ? -7.909 0.525 7.453 1.00 73.75 91 ALA A CA 1
ATOM 719 C C . ALA A 1 91 ? -8.401 -0.866 7.903 1.00 73.75 91 ALA A C 1
ATOM 721 O O . ALA A 1 91 ? -9.609 -1.108 7.966 1.00 73.75 91 ALA A O 1
ATOM 722 N N . GLY A 1 92 ? -7.471 -1.773 8.227 1.00 72.25 92 GLY A N 1
ATOM 723 C CA . GLY A 1 92 ? -7.767 -3.081 8.813 1.00 72.25 92 GLY A CA 1
ATOM 724 C C . GLY A 1 92 ? -8.290 -2.979 10.243 1.00 72.25 92 GLY A C 1
ATOM 725 O O . GLY A 1 92 ? -9.305 -3.598 10.569 1.00 72.25 92 GLY A O 1
ATOM 726 N N . MET A 1 93 ? -7.637 -2.161 11.075 1.00 70.75 93 MET A N 1
ATOM 727 C CA . MET A 1 93 ? -8.053 -1.887 12.456 1.00 70.75 93 MET A CA 1
ATOM 728 C C . MET A 1 93 ? -9.463 -1.292 12.505 1.00 70.75 93 MET A C 1
ATOM 730 O O . MET A 1 93 ? -10.265 -1.744 13.317 1.00 70.75 93 MET A O 1
ATOM 734 N N . ALA A 1 94 ? -9.779 -0.393 11.564 1.00 72.88 94 ALA A N 1
ATOM 735 C CA . ALA A 1 94 ? -11.080 0.253 11.423 1.00 72.88 94 ALA A CA 1
ATOM 736 C C . ALA A 1 94 ? -12.198 -0.651 10.857 1.00 72.88 94 ALA A C 1
ATOM 738 O O . ALA A 1 94 ? -13.309 -0.202 10.576 1.00 72.88 94 ALA A O 1
ATOM 739 N N . LYS A 1 95 ? -11.880 -1.917 10.538 1.00 70.50 95 LYS A N 1
ATOM 740 C CA . LYS A 1 95 ? -12.778 -2.882 9.873 1.00 70.50 95 LYS A CA 1
ATOM 741 C C . LYS A 1 95 ? -13.497 -2.320 8.636 1.00 70.50 95 LYS A C 1
ATOM 743 O O . LYS A 1 95 ? -14.633 -2.703 8.348 1.00 70.50 95 LYS A O 1
ATOM 748 N N . MET A 1 96 ? -12.825 -1.468 7.860 1.00 72.88 96 MET A N 1
ATOM 749 C CA . MET A 1 96 ? -13.399 -0.875 6.649 1.00 72.88 96 MET A CA 1
ATOM 750 C C . MET A 1 96 ? -13.861 -1.970 5.673 1.00 72.88 96 MET A C 1
ATOM 752 O O . MET A 1 96 ? -13.198 -2.998 5.535 1.00 72.88 96 MET A O 1
ATOM 756 N N . ASN A 1 97 ? -14.979 -1.763 4.972 1.00 78.12 97 ASN A N 1
ATOM 757 C CA . ASN A 1 97 ? -15.504 -2.746 4.022 1.00 78.12 97 ASN A CA 1
ATOM 758 C C . ASN A 1 97 ? -14.453 -3.106 2.945 1.00 78.12 97 ASN A C 1
ATOM 760 O O . ASN A 1 97 ? -13.964 -2.231 2.226 1.00 78.12 97 ASN A O 1
ATOM 764 N N . LEU A 1 98 ? -14.128 -4.401 2.830 1.00 73.38 98 LEU A N 1
ATOM 765 C CA . LEU A 1 98 ? -13.096 -4.938 1.931 1.00 73.38 98 LEU A CA 1
ATOM 766 C C . LEU A 1 98 ? -13.324 -4.556 0.464 1.00 73.38 98 LEU A C 1
ATOM 768 O O . LEU A 1 98 ? -12.362 -4.270 -0.252 1.00 73.38 98 LEU A O 1
ATOM 772 N N . THR A 1 99 ? -14.579 -4.506 0.016 1.00 74.69 99 THR A N 1
ATOM 773 C CA . THR A 1 99 ? -14.918 -4.152 -1.368 1.00 74.69 99 THR A CA 1
ATOM 774 C C . THR A 1 99 ? -14.542 -2.704 -1.659 1.00 74.69 99 THR A C 1
ATOM 776 O O . THR A 1 99 ? -13.870 -2.421 -2.650 1.00 74.69 99 THR A O 1
ATOM 779 N N . LYS A 1 100 ? -14.888 -1.784 -0.748 1.00 76.88 100 LYS A N 1
ATOM 780 C CA . LYS A 1 100 ? -14.517 -0.368 -0.863 1.00 76.88 100 LYS A CA 1
ATOM 781 C C . LYS A 1 100 ? -13.002 -0.207 -0.808 1.00 76.88 100 LYS A C 1
ATOM 783 O O . LYS A 1 100 ? -12.426 0.415 -1.697 1.00 76.88 100 LYS A O 1
ATOM 788 N N . PHE A 1 101 ? -12.351 -0.833 0.176 1.00 76.56 101 PHE A N 1
ATOM 789 C CA . PHE A 1 101 ? -10.892 -0.818 0.291 1.00 76.56 101 PHE A CA 1
ATOM 790 C C . PHE A 1 101 ? -10.225 -1.235 -1.021 1.00 76.56 101 PHE A C 1
ATOM 792 O O . PHE A 1 101 ? -9.315 -0.551 -1.475 1.00 76.56 101 PHE A O 1
ATOM 799 N N . SER A 1 102 ? -10.714 -2.294 -1.665 1.00 77.00 102 SER A N 1
ATOM 800 C CA . SER A 1 102 ? -10.161 -2.819 -2.918 1.00 77.00 102 SER A CA 1
ATOM 801 C C . SER A 1 102 ? -10.322 -1.873 -4.098 1.00 77.00 102 SER A C 1
ATOM 803 O O . SER A 1 102 ? -9.363 -1.650 -4.834 1.00 77.00 102 SER A O 1
ATOM 805 N N . ILE A 1 103 ? -11.501 -1.269 -4.257 1.00 78.81 103 ILE A N 1
ATOM 806 C CA . ILE A 1 103 ? -11.772 -0.329 -5.351 1.00 78.81 103 ILE A CA 1
ATOM 807 C C . ILE A 1 103 ? -10.868 0.904 -5.224 1.00 78.81 103 ILE A C 1
ATOM 809 O O . ILE A 1 103 ? -10.126 1.219 -6.154 1.00 78.81 103 ILE A O 1
ATOM 813 N N . TYR A 1 104 ? -10.837 1.549 -4.052 1.00 77.25 104 TYR A N 1
ATOM 814 C CA . TYR A 1 104 ? -9.968 2.713 -3.818 1.00 77.25 104 TYR A CA 1
ATOM 815 C C . TYR A 1 104 ? -8.482 2.350 -3.863 1.00 77.25 104 TYR A C 1
ATOM 817 O O . TYR A 1 104 ? -7.647 3.150 -4.284 1.00 77.25 104 TYR A O 1
ATOM 825 N N . THR A 1 105 ? -8.147 1.118 -3.480 1.00 76.12 105 THR A N 1
ATOM 826 C CA . THR A 1 105 ? -6.800 0.567 -3.604 1.00 76.12 105 THR A CA 1
ATOM 827 C C . THR A 1 105 ? -6.336 0.512 -5.042 1.00 76.12 105 THR A C 1
ATOM 829 O O . THR A 1 105 ? -5.236 0.987 -5.333 1.00 76.12 105 THR A O 1
ATOM 832 N N . ILE A 1 106 ? -7.156 -0.076 -5.911 1.00 78.56 106 ILE A N 1
ATOM 833 C CA . ILE A 1 106 ? -6.862 -0.223 -7.333 1.00 78.56 106 ILE A CA 1
ATOM 834 C C . ILE A 1 106 ? -6.790 1.162 -7.972 1.00 78.56 106 ILE A C 1
ATOM 836 O O . ILE A 1 106 ? -5.796 1.464 -8.623 1.00 78.56 106 ILE A O 1
ATOM 840 N N . LEU A 1 107 ? -7.760 2.039 -7.695 1.00 79.81 107 LEU A N 1
ATOM 841 C CA . LEU A 1 107 ? -7.776 3.407 -8.219 1.00 79.81 107 LEU A CA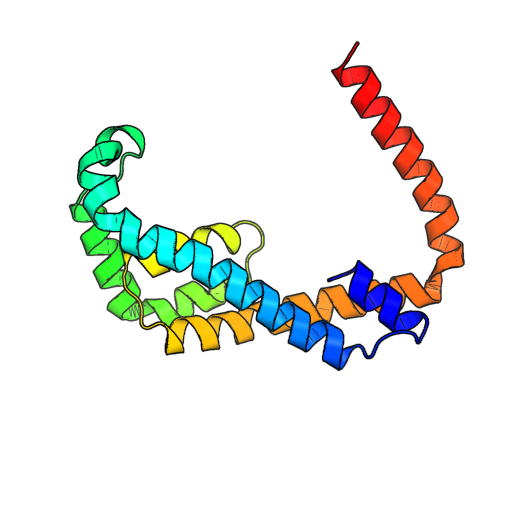 1
ATOM 842 C C . LEU A 1 107 ? -6.552 4.229 -7.795 1.00 79.81 107 LEU A C 1
ATOM 844 O O . LEU A 1 107 ? -6.009 4.962 -8.611 1.00 79.81 107 LEU A O 1
ATOM 848 N N . GLY A 1 108 ? -6.086 4.101 -6.550 1.00 76.44 108 GLY A N 1
ATOM 849 C CA . GLY A 1 108 ? -4.897 4.821 -6.081 1.00 76.44 108 GLY A CA 1
ATOM 850 C C . GLY A 1 108 ? -3.578 4.245 -6.608 1.00 76.44 108 GLY A C 1
ATOM 851 O O . GLY A 1 108 ? -2.598 4.968 -6.769 1.00 76.44 108 GLY A O 1
ATOM 852 N N . VAL A 1 109 ? -3.531 2.940 -6.888 1.00 77.00 109 VAL A N 1
ATOM 853 C CA . VAL A 1 109 ? -2.318 2.247 -7.361 1.00 77.00 109 VAL A CA 1
ATOM 854 C C . VAL A 1 109 ? -2.166 2.310 -8.868 1.00 77.00 109 VAL A C 1
ATOM 856 O O . VAL A 1 109 ? -1.040 2.349 -9.352 1.00 77.00 109 VAL A O 1
ATOM 859 N N . MET A 1 110 ? -3.268 2.352 -9.608 1.00 77.44 110 MET A N 1
ATOM 860 C CA . MET A 1 110 ? -3.268 2.355 -11.066 1.00 77.44 110 MET A CA 1
ATOM 861 C C . MET A 1 110 ? -2.429 3.500 -11.669 1.00 77.44 110 MET A C 1
ATOM 863 O O . MET A 1 110 ? -1.603 3.193 -12.529 1.00 77.44 110 MET A O 1
ATOM 867 N N . PRO A 1 111 ? -2.495 4.762 -11.184 1.00 81.00 111 PRO A N 1
ATOM 868 C CA . PRO A 1 111 ? -1.613 5.835 -11.646 1.00 81.00 111 PRO A CA 1
ATOM 869 C C . PRO A 1 111 ? -0.134 5.530 -11.403 1.00 81.00 111 PRO A C 1
ATOM 871 O O . PRO A 1 111 ? 0.690 5.726 -12.288 1.00 81.00 111 PRO A O 1
ATOM 874 N N . TRP A 1 112 ? 0.209 4.995 -10.228 1.00 74.25 112 TRP A N 1
ATOM 875 C CA . TRP A 1 112 ? 1.588 4.646 -9.878 1.00 74.25 112 TRP A CA 1
ATOM 876 C C . TRP A 1 112 ? 2.119 3.466 -10.684 1.00 74.25 112 TRP A C 1
ATOM 878 O O . TRP A 1 112 ? 3.261 3.489 -11.134 1.00 74.25 112 TRP A O 1
ATOM 888 N N . CYS A 1 113 ? 1.310 2.426 -10.863 1.00 73.06 113 CYS A N 1
ATOM 889 C CA . CYS A 1 113 ? 1.663 1.276 -11.681 1.00 73.06 113 CYS A CA 1
ATOM 890 C C . CYS A 1 113 ? 1.849 1.681 -13.136 1.00 73.06 113 CYS A C 1
ATOM 892 O O . CYS A 1 113 ? 2.842 1.275 -13.730 1.00 73.06 113 CYS A O 1
ATOM 894 N N . PHE A 1 114 ? 0.960 2.520 -13.669 1.00 75.88 114 PHE A N 1
ATOM 895 C CA . PHE A 1 114 ? 1.084 3.059 -15.016 1.00 75.88 114 PHE A CA 1
ATOM 896 C C . PHE A 1 114 ? 2.334 3.929 -15.159 1.00 75.88 114 PHE A C 1
ATOM 898 O O . PHE A 1 114 ? 3.147 3.678 -16.040 1.00 75.88 114 PHE A O 1
ATOM 905 N N . LEU A 1 115 ? 2.552 4.884 -14.251 1.00 79.38 115 LEU A N 1
ATOM 906 C CA . LEU A 1 115 ? 3.707 5.782 -14.283 1.00 79.38 115 LEU A CA 1
ATOM 907 C C . LEU A 1 115 ? 5.034 5.018 -14.161 1.00 79.38 115 LEU A C 1
ATOM 909 O O . LEU A 1 115 ? 5.964 5.275 -14.919 1.00 79.38 115 LEU A O 1
ATOM 913 N N . LEU A 1 116 ? 5.120 4.033 -13.261 1.00 72.25 116 LEU A N 1
ATOM 914 C CA . LEU A 1 116 ? 6.314 3.193 -13.102 1.00 72.25 116 LEU A CA 1
ATOM 915 C C . LEU A 1 116 ? 6.519 2.218 -14.265 1.00 72.25 116 LEU A C 1
ATOM 917 O O . LEU A 1 116 ? 7.664 1.942 -14.619 1.00 72.25 116 LEU A O 1
ATOM 921 N N . ALA A 1 117 ? 5.446 1.668 -14.838 1.00 73.62 117 ALA A N 1
ATOM 922 C CA . ALA A 1 117 ? 5.538 0.819 -16.023 1.00 73.62 117 ALA A CA 1
ATOM 923 C C . ALA A 1 117 ? 5.970 1.636 -17.247 1.00 73.62 117 ALA A C 1
ATOM 925 O O . ALA A 1 117 ? 6.837 1.187 -17.986 1.00 73.62 117 ALA A O 1
ATOM 926 N N . TYR A 1 118 ? 5.433 2.847 -17.413 1.00 74.25 118 TYR A N 1
ATOM 927 C CA . TYR A 1 118 ? 5.791 3.778 -18.481 1.00 74.25 118 TYR A CA 1
ATOM 928 C C . TYR A 1 118 ? 7.233 4.278 -18.353 1.00 74.25 118 TYR A C 1
ATOM 930 O O . TYR A 1 118 ? 7.977 4.268 -19.329 1.00 74.25 118 TYR A O 1
ATOM 938 N N . LEU A 1 119 ? 7.674 4.621 -17.136 1.00 75.94 119 LEU A N 1
ATOM 939 C CA . LEU A 1 119 ? 9.089 4.876 -16.862 1.00 75.94 119 LEU A CA 1
ATOM 940 C C . LEU A 1 119 ? 9.931 3.657 -17.248 1.00 75.94 119 LEU A C 1
ATOM 942 O O . LEU A 1 119 ? 10.853 3.788 -18.040 1.00 75.94 119 LEU A O 1
ATOM 946 N N . GLY A 1 120 ? 9.580 2.458 -16.774 1.00 68.69 120 GLY A N 1
ATOM 947 C CA . GLY A 1 120 ? 10.276 1.225 -17.159 1.00 68.69 120 GLY A CA 1
ATOM 948 C C . GLY A 1 120 ? 10.346 1.013 -18.675 1.00 68.69 120 GLY A C 1
ATOM 949 O O . GLY A 1 120 ? 11.376 0.575 -19.178 1.00 68.69 120 GLY A O 1
ATOM 950 N N . TYR A 1 121 ? 9.287 1.382 -19.398 1.00 69.12 121 TYR A N 1
ATOM 951 C CA . TYR A 1 121 ? 9.212 1.283 -20.850 1.00 69.12 121 TYR A CA 1
ATOM 952 C C . TYR A 1 121 ? 10.187 2.249 -21.552 1.00 69.12 121 TYR A C 1
ATOM 954 O O . TYR A 1 121 ? 11.008 1.811 -22.355 1.00 69.12 121 TYR A O 1
ATOM 962 N N . ILE A 1 122 ? 10.193 3.535 -21.171 1.00 70.88 122 ILE A N 1
ATOM 963 C CA . ILE A 1 122 ? 11.145 4.540 -21.695 1.00 70.88 122 ILE A CA 1
ATOM 964 C C . ILE A 1 122 ? 12.595 4.158 -21.376 1.00 70.88 122 ILE A C 1
ATOM 966 O O . ILE A 1 122 ? 13.494 4.316 -22.208 1.00 70.88 122 ILE A O 1
ATOM 970 N N . PHE A 1 123 ? 12.838 3.662 -20.160 1.00 68.00 123 PHE A N 1
ATOM 971 C CA . PHE A 1 123 ? 14.153 3.164 -19.759 1.00 68.00 123 PHE A CA 1
ATOM 972 C C . PHE A 1 123 ? 14.565 1.941 -20.603 1.00 68.00 123 PHE A C 1
ATOM 974 O O . PHE A 1 123 ? 15.744 1.778 -20.907 1.00 68.00 123 PHE A O 1
ATOM 981 N N . GLY A 1 124 ? 13.611 1.111 -21.035 1.00 64.38 124 GLY A N 1
ATOM 982 C CA . GLY A 1 124 ? 13.863 -0.015 -21.934 1.00 64.38 124 GLY A CA 1
ATOM 983 C C . GLY A 1 124 ? 14.267 0.383 -23.347 1.00 64.38 124 GLY A C 1
ATOM 984 O O . GLY A 1 124 ? 15.240 -0.154 -23.871 1.00 64.38 124 GLY A O 1
ATOM 985 N N . GLU A 1 125 ? 13.603 1.379 -23.933 1.00 65.31 125 GLU A N 1
ATOM 986 C CA . GLU A 1 125 ? 13.978 1.907 -25.254 1.00 65.31 125 GLU A CA 1
ATOM 987 C C . GLU A 1 125 ? 15.369 2.577 -25.245 1.00 65.31 125 GLU A C 1
ATOM 989 O O . GLU A 1 125 ? 16.092 2.531 -26.240 1.00 65.31 125 GLU A O 1
ATOM 994 N N . ASN A 1 126 ? 15.797 3.130 -24.101 1.00 64.62 126 ASN A N 1
ATOM 995 C CA . ASN A 1 126 ? 17.088 3.815 -23.930 1.00 64.62 126 ASN A CA 1
ATOM 996 C C . ASN A 1 126 ? 18.186 2.957 -23.267 1.00 64.62 126 ASN A C 1
ATOM 998 O O . ASN A 1 126 ? 19.171 3.493 -22.747 1.00 64.62 126 ASN A O 1
ATOM 1002 N N . TRP A 1 127 ? 18.061 1.625 -23.298 1.00 58.44 127 TRP A N 1
ATOM 1003 C CA . TRP A 1 127 ? 18.932 0.670 -22.590 1.00 58.44 127 TRP A CA 1
ATOM 1004 C C . TRP A 1 127 ? 20.447 0.909 -22.761 1.00 58.44 127 TRP A C 1
ATOM 1006 O O . TRP A 1 127 ? 21.219 0.735 -21.816 1.00 58.44 127 TRP A O 1
ATOM 1016 N N . LYS A 1 128 ? 20.888 1.395 -23.933 1.00 56.81 128 LYS A N 1
ATOM 1017 C CA . LYS A 1 128 ? 22.305 1.713 -24.209 1.00 56.81 128 LYS A CA 1
ATOM 1018 C C . LYS A 1 128 ? 22.871 2.866 -23.363 1.00 56.81 128 LYS A C 1
ATOM 1020 O O . LYS A 1 128 ? 24.067 2.872 -23.091 1.00 56.81 128 LYS A O 1
ATOM 1025 N N . ILE A 1 129 ? 22.046 3.822 -22.931 1.00 57.94 129 ILE A N 1
ATOM 1026 C CA . ILE A 1 129 ? 22.473 4.958 -22.091 1.00 57.94 129 ILE A CA 1
ATOM 1027 C C . ILE A 1 129 ? 22.526 4.541 -20.612 1.00 57.94 129 ILE A C 1
ATOM 1029 O O . ILE A 1 129 ? 23.408 4.968 -19.867 1.00 57.94 129 ILE A O 1
ATOM 1033 N N . ILE A 1 130 ? 21.619 3.654 -20.196 1.00 56.22 130 ILE A N 1
ATOM 1034 C CA . ILE A 1 130 ? 21.504 3.193 -18.807 1.00 56.22 130 ILE A CA 1
ATOM 1035 C C . ILE A 1 130 ? 22.635 2.246 -18.423 1.00 56.22 130 ILE A C 1
ATOM 1037 O O . ILE A 1 130 ? 23.144 2.382 -17.316 1.00 56.22 130 ILE A O 1
ATOM 1041 N N . LEU A 1 131 ? 23.099 1.365 -19.319 1.00 57.44 131 LEU A N 1
ATOM 1042 C CA . LEU A 1 131 ? 24.245 0.482 -19.036 1.00 57.44 131 LEU A CA 1
ATOM 1043 C C . LEU A 1 131 ? 25.496 1.262 -18.594 1.00 57.44 131 LEU A C 1
ATOM 1045 O O . LEU A 1 131 ? 26.216 0.831 -17.696 1.00 57.44 131 LEU A O 1
ATOM 1049 N N . ASN A 1 132 ? 25.714 2.446 -19.170 1.00 56.56 132 ASN A N 1
ATOM 1050 C CA . ASN A 1 132 ? 26.859 3.295 -18.839 1.00 56.56 132 ASN A CA 1
ATOM 1051 C C . ASN A 1 132 ? 26.721 3.971 -17.456 1.00 56.56 132 ASN A C 1
ATOM 1053 O O . ASN A 1 132 ? 27.715 4.218 -16.775 1.00 56.56 132 ASN A O 1
ATOM 1057 N N . TYR A 1 133 ? 25.490 4.238 -17.006 1.00 59.59 133 TYR A N 1
ATOM 1058 C CA . TYR A 1 133 ? 25.208 4.744 -15.655 1.00 59.59 133 TYR A CA 1
ATOM 1059 C C . TYR A 1 133 ? 25.129 3.631 -14.601 1.00 59.59 133 TYR A C 1
ATOM 1061 O O . TYR A 1 133 ? 25.486 3.867 -13.446 1.00 59.59 133 TYR A O 1
ATOM 1069 N N . TYR A 1 134 ? 24.703 2.425 -14.986 1.00 61.19 134 TYR A N 1
ATOM 1070 C CA . TYR A 1 134 ? 24.526 1.288 -14.082 1.00 61.19 134 TYR A CA 1
ATOM 1071 C C . TYR A 1 134 ? 25.858 0.832 -13.483 1.00 61.19 134 TYR A C 1
ATOM 1073 O O . TYR A 1 134 ? 25.959 0.687 -12.268 1.00 61.19 134 TYR A O 1
ATOM 1081 N N . HIS A 1 135 ? 26.916 0.740 -14.299 1.00 57.38 135 HIS A N 1
ATOM 1082 C CA . HIS A 1 135 ? 28.257 0.434 -13.794 1.00 57.38 135 HIS A CA 1
ATOM 1083 C C . HIS A 1 135 ? 28.769 1.492 -12.807 1.00 57.38 135 HIS A C 1
ATOM 1085 O O . HIS A 1 135 ? 29.381 1.151 -11.799 1.00 57.38 135 HIS A O 1
ATOM 1091 N N . LYS A 1 136 ? 28.464 2.778 -13.023 1.00 60.53 136 LYS A N 1
ATOM 1092 C CA . LYS A 1 136 ? 28.810 3.842 -12.064 1.00 60.53 136 LYS A CA 1
ATOM 1093 C C . LYS A 1 136 ? 28.066 3.689 -10.735 1.00 60.53 136 LYS A C 1
ATOM 1095 O O . LYS A 1 136 ? 28.656 3.918 -9.683 1.00 60.53 136 LYS A O 1
ATOM 1100 N N . PHE A 1 137 ? 26.794 3.295 -10.777 1.00 63.50 137 PHE A N 1
ATOM 1101 C CA . PHE A 1 137 ? 25.985 3.079 -9.576 1.00 63.50 137 PHE A CA 1
ATOM 1102 C C . PHE A 1 137 ? 26.421 1.841 -8.788 1.00 63.50 137 PHE A C 1
ATOM 1104 O O . PHE A 1 137 ? 26.493 1.916 -7.564 1.00 63.50 137 PHE A O 1
ATOM 1111 N N . GLU A 1 138 ? 26.765 0.737 -9.461 1.00 65.56 138 GLU A N 1
ATOM 1112 C CA . GLU A 1 138 ? 27.284 -0.472 -8.806 1.00 65.56 138 GLU A CA 1
ATOM 1113 C C . GLU A 1 138 ? 28.575 -0.188 -8.037 1.00 65.56 138 GLU A C 1
ATOM 1115 O O . GLU A 1 138 ? 28.669 -0.542 -6.863 1.00 65.56 138 GLU A O 1
ATOM 1120 N N . TYR A 1 139 ? 29.535 0.518 -8.645 1.00 69.94 139 TYR A N 1
ATOM 1121 C CA . TYR A 1 139 ? 30.784 0.877 -7.965 1.00 69.94 139 TYR A CA 1
ATOM 1122 C C . TYR A 1 139 ? 30.552 1.755 -6.730 1.00 69.94 139 TYR A C 1
ATOM 1124 O O . TYR A 1 139 ? 31.167 1.523 -5.692 1.00 69.94 139 TYR 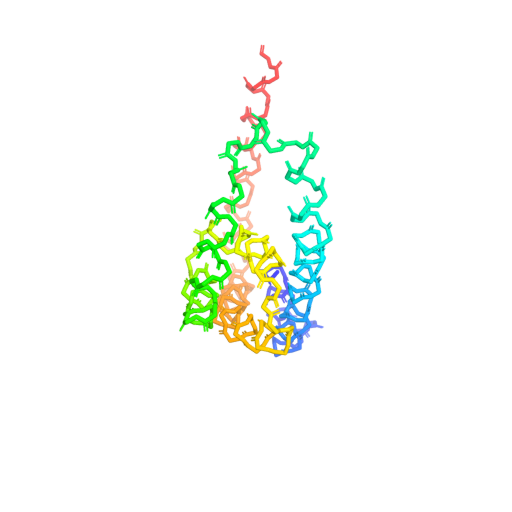A O 1
ATOM 1132 N N . VAL A 1 140 ? 29.647 2.736 -6.811 1.00 75.38 140 VAL A N 1
ATOM 1133 C CA . VAL A 1 140 ? 29.310 3.606 -5.670 1.00 75.38 140 VAL A CA 1
ATOM 1134 C C . VAL A 1 140 ? 28.587 2.824 -4.572 1.00 75.38 140 VAL A C 1
ATOM 1136 O O . VAL A 1 140 ? 28.894 2.995 -3.396 1.00 75.38 140 VAL A O 1
ATOM 1139 N N . PHE A 1 141 ? 27.662 1.936 -4.935 1.00 77.56 141 PHE A N 1
ATOM 1140 C CA . PHE A 1 141 ? 26.920 1.120 -3.975 1.00 77.56 141 PHE A CA 1
ATOM 1141 C C . PHE A 1 141 ? 27.834 0.129 -3.240 1.00 77.56 141 PHE A C 1
ATOM 1143 O O . PHE A 1 141 ? 27.785 0.044 -2.013 1.00 77.56 141 PHE A O 1
ATOM 1150 N N . PHE A 1 142 ? 28.726 -0.557 -3.964 1.00 79.00 142 PHE A N 1
ATOM 1151 C CA . PHE A 1 142 ? 29.747 -1.420 -3.362 1.00 79.00 142 PHE A CA 1
ATOM 1152 C C . PHE A 1 142 ? 30.734 -0.632 -2.494 1.00 79.00 142 PHE A C 1
ATOM 1154 O O . PHE A 1 142 ? 31.068 -1.091 -1.405 1.00 79.00 142 PHE A O 1
ATOM 1161 N N . ALA A 1 143 ? 31.158 0.563 -2.919 1.00 79.94 143 ALA A N 1
ATOM 1162 C CA . ALA A 1 143 ? 32.029 1.421 -2.115 1.00 79.94 143 ALA A CA 1
ATOM 1163 C C . ALA A 1 143 ? 31.365 1.852 -0.798 1.00 79.94 143 ALA A C 1
ATOM 1165 O O . ALA A 1 143 ? 32.005 1.809 0.248 1.00 79.94 143 ALA A O 1
ATOM 1166 N N . ILE A 1 144 ? 30.075 2.209 -0.827 1.00 82.00 144 ILE A N 1
ATOM 1167 C CA . ILE A 1 144 ? 29.303 2.554 0.377 1.00 82.00 144 ILE A CA 1
ATOM 1168 C C . ILE A 1 144 ? 29.172 1.343 1.307 1.00 82.00 144 ILE A C 1
ATOM 1170 O O . ILE A 1 144 ? 29.363 1.483 2.510 1.00 82.00 144 ILE A O 1
ATOM 1174 N N . ILE A 1 145 ? 28.888 0.152 0.771 1.00 83.69 145 ILE A N 1
ATOM 1175 C CA . ILE A 1 145 ? 28.811 -1.079 1.573 1.00 83.69 145 ILE A CA 1
ATOM 1176 C C . ILE A 1 145 ? 30.153 -1.385 2.242 1.00 83.69 145 ILE A C 1
ATOM 1178 O O . ILE A 1 145 ? 30.181 -1.669 3.435 1.00 83.69 145 ILE A O 1
ATOM 1182 N N . ILE A 1 146 ? 31.262 -1.293 1.504 1.00 86.31 146 ILE A N 1
ATOM 1183 C CA . ILE A 1 146 ? 32.606 -1.521 2.053 1.00 86.31 146 ILE A CA 1
ATOM 1184 C C . ILE A 1 146 ? 32.917 -0.503 3.156 1.00 86.31 146 ILE A C 1
ATOM 1186 O O . ILE A 1 146 ? 33.412 -0.890 4.204 1.00 86.31 146 ILE A O 1
ATOM 1190 N N . LEU A 1 147 ? 32.566 0.769 2.960 1.00 82.94 147 LEU A N 1
ATOM 1191 C CA . LEU A 1 147 ? 32.794 1.839 3.937 1.00 82.94 147 LEU A CA 1
ATOM 1192 C C . LEU A 1 147 ? 31.909 1.737 5.193 1.00 82.94 147 LEU A C 1
ATOM 1194 O O . LEU A 1 147 ? 32.224 2.336 6.210 1.00 82.94 147 LEU A O 1
ATOM 1198 N N . ILE A 1 148 ? 30.788 1.016 5.123 1.00 84.06 148 ILE A N 1
ATOM 1199 C CA . ILE A 1 148 ? 29.940 0.709 6.287 1.00 84.06 148 ILE A CA 1
ATOM 1200 C C . ILE A 1 148 ? 30.476 -0.509 7.059 1.00 84.06 148 ILE A C 1
ATOM 1202 O O . ILE A 1 148 ? 30.225 -0.633 8.256 1.00 84.06 148 ILE A O 1
ATOM 1206 N N . ILE A 1 149 ? 31.159 -1.430 6.372 1.00 82.56 149 ILE A N 1
ATOM 1207 C CA . ILE A 1 149 ? 31.674 -2.682 6.947 1.00 82.56 149 ILE A CA 1
ATOM 1208 C C . ILE A 1 149 ? 33.072 -2.506 7.569 1.00 82.56 149 ILE A C 1
ATOM 1210 O O . ILE A 1 149 ? 33.375 -3.202 8.539 1.00 82.56 149 ILE A O 1
ATOM 1214 N N . VAL A 1 150 ? 33.911 -1.632 7.002 1.00 69.31 150 VAL A N 1
ATOM 1215 C CA . VAL A 1 150 ? 35.270 -1.289 7.478 1.00 69.31 150 VAL A CA 1
ATOM 1216 C C . VAL A 1 150 ? 35.207 -0.179 8.517 1.00 69.31 150 VAL A C 1
ATOM 1218 O O . VAL A 1 150 ? 35.874 -0.335 9.563 1.00 69.31 150 VAL A O 1
#

pLDDT: mean 71.65, std 6.93, range [56.22, 86.31]

Foldseek 3Di:
DLQQLLCVLVVNDPLVVQLVVVLVVQLVVLVVLLQCLQVCQPVVCVVCVVVVVDDPVNLVVLLVCCVVCVLVVQLVLLLDPPSNVVSSNSCSSSVPDSVSSSVSSSVSCSVVSSVSSVNSNVCNVVVVVVVVVVVVVVVVVVVVVVVVVD

Secondary structure (DSSP, 8-state):
-HHHHHHHHTTSS-HHHHHHHHHHHHHHHHHHHHHHHHHHHHHHHHHHHHHHT--HHHHHHHHHHHHHHHHHHHHHHHHSTTGGGTTHHHHHHTT--HHHHHHHHHHHHHHHHHHHHHHHHHHHHTHHHHHHHHHHHHHHHHHHHHHHH-

InterPro domains:
  IPR032816 VTT domain [PF09335] (5-121)
  IPR051311 DedA domain-containing protein [PTHR42709] (1-150)

Sequence (150 aa):
MPFGGFLAAIGNLNLILVTMVGSLANLFGSYAAYYIGKLGGRPFLDKYGKYILLRKEELDKVDEWFNHRGEITVFITRLLPGIRTFISLPAGMAKMNLTKFSIYTILGVMPWCFLLAYLGYIFGENWKIILNYYHKFEYVFFAIIILIIV